Protein AF-M1BWP8-F1 (afdb_monomer_lite)

Sequence (85 aa):
MEDRFPELGLVKEDCIEMSWIESILFFAGFPRGTSLGVLLNWNTTTNQRGYFKGKSDYVQQPISINGLEGMWKTTQPISSRKLGG

InterPro domains:
  IPR016169 FAD-binding, type PCMH, subdomain 2 [G3DSA:3.30.465.10] (19-48)

Foldseek 3Di:
DCVPCVVVVDDPVVDDDDDPLQVVCVVLPHDRPPDSCVVVDPCPRPPPVDDDDDDDDDDPDDDDPVRVVVVVVVPDDPVVPPPDD

Structure (mmCIF, N/CA/C/O backbone):
data_AF-M1BWP8-F1
#
_entry.id   AF-M1BWP8-F1
#
loop_
_atom_site.group_PDB
_atom_site.id
_atom_site.type_symbol
_atom_site.label_atom_id
_atom_site.label_alt_id
_atom_site.label_comp_id
_atom_site.label_asym_id
_atom_site.label_entity_id
_atom_site.label_seq_id
_atom_site.pdbx_PDB_ins_code
_atom_site.Cartn_x
_atom_site.Cartn_y
_atom_site.Cartn_z
_atom_site.occupancy
_atom_site.B_iso_or_equiv
_atom_site.auth_seq_id
_atom_site.auth_comp_id
_atom_site.auth_asym_id
_atom_site.auth_atom_id
_atom_site.pdbx_PDB_model_num
ATOM 1 N N . MET A 1 1 ? -14.164 -9.368 -0.666 1.00 79.81 1 MET A N 1
ATOM 2 C CA . MET A 1 1 ? -14.064 -8.054 0.009 1.00 79.81 1 MET A CA 1
ATOM 3 C C . MET A 1 1 ? -15.433 -7.607 0.464 1.00 79.81 1 MET A C 1
ATOM 5 O O . MET A 1 1 ? -15.546 -7.221 1.615 1.00 79.81 1 MET A O 1
ATOM 9 N N . GLU A 1 2 ? -16.446 -7.785 -0.381 1.00 79.19 2 GLU A N 1
ATOM 10 C CA . GLU A 1 2 ? -17.860 -7.496 -0.110 1.00 79.19 2 GLU A CA 1
ATOM 11 C C . GLU A 1 2 ? -18.334 -7.875 1.306 1.00 79.19 2 GLU A C 1
ATOM 13 O O . GLU A 1 2 ? -18.841 -7.009 2.002 1.00 79.19 2 GLU A O 1
ATOM 18 N N . ASP A 1 3 ? -18.063 -9.085 1.807 1.00 91.38 3 ASP A N 1
ATOM 19 C CA . ASP A 1 3 ? -18.561 -9.473 3.145 1.00 91.38 3 ASP A CA 1
ATOM 20 C C . ASP A 1 3 ? -17.715 -8.986 4.336 1.00 91.38 3 ASP A C 1
ATOM 22 O O . ASP A 1 3 ? -18.168 -9.019 5.477 1.00 91.38 3 ASP A O 1
ATOM 26 N N . ARG A 1 4 ? -16.451 -8.602 4.110 1.00 95.88 4 ARG A N 1
ATOM 27 C CA . ARG A 1 4 ? -15.492 -8.296 5.197 1.00 95.88 4 ARG A CA 1
ATOM 28 C C . ARG A 1 4 ? -15.104 -6.828 5.289 1.00 95.88 4 ARG A C 1
ATOM 30 O O . ARG A 1 4 ? -14.645 -6.402 6.342 1.00 95.88 4 ARG A O 1
ATOM 37 N N . PHE A 1 5 ? -15.216 -6.097 4.187 1.00 95.88 5 PHE A N 1
ATOM 38 C CA . PHE A 1 5 ? -14.934 -4.670 4.114 1.00 95.88 5 PHE A CA 1
ATOM 39 C C . PHE A 1 5 ? -15.788 -4.022 3.003 1.00 95.88 5 PHE A C 1
ATOM 41 O O . PHE A 1 5 ? -15.245 -3.561 1.991 1.00 95.88 5 PHE A O 1
ATOM 48 N N . PRO A 1 6 ? -17.130 -4.062 3.142 1.00 95.62 6 PRO A N 1
ATOM 49 C CA . PRO A 1 6 ? -18.066 -3.509 2.161 1.00 95.62 6 PRO A CA 1
ATOM 50 C C . PRO A 1 6 ? -17.927 -1.995 1.975 1.00 95.62 6 PRO A C 1
ATOM 52 O O . PRO A 1 6 ? -18.212 -1.487 0.895 1.00 95.62 6 PRO A O 1
ATOM 55 N N . GLU A 1 7 ? -17.461 -1.268 2.992 1.00 96.88 7 GLU A N 1
ATOM 56 C CA . GLU A 1 7 ? -17.315 0.191 2.976 1.00 96.88 7 GLU A CA 1
ATOM 57 C C . GLU A 1 7 ? -16.320 0.677 1.916 1.00 96.88 7 GLU A C 1
ATOM 59 O O . GLU A 1 7 ? -16.401 1.826 1.488 1.00 96.88 7 GLU A O 1
ATOM 64 N N . LEU A 1 8 ? -15.399 -0.188 1.468 1.00 96.19 8 LEU A N 1
ATOM 65 C CA . LEU A 1 8 ? -14.488 0.133 0.370 1.00 96.19 8 LEU A CA 1
ATOM 66 C C . LEU A 1 8 ? -15.208 0.202 -0.988 1.00 96.19 8 LEU A C 1
ATOM 68 O O . LEU A 1 8 ? -14.717 0.875 -1.888 1.00 96.19 8 LEU A O 1
ATOM 72 N N . GLY A 1 9 ? -16.339 -0.496 -1.152 1.00 95.62 9 GLY A N 1
ATOM 73 C CA . GLY A 1 9 ? -17.101 -0.515 -2.405 1.00 95.62 9 GLY A CA 1
ATOM 74 C C . GLY A 1 9 ? -16.357 -1.126 -3.601 1.00 95.62 9 GLY A C 1
ATOM 75 O O . GLY A 1 9 ? -16.653 -0.770 -4.735 1.00 95.62 9 GLY A O 1
ATOM 76 N N . LEU A 1 10 ? -15.380 -2.007 -3.354 1.00 95.88 10 LEU A N 1
ATOM 77 C CA . LEU A 1 10 ? -14.533 -2.609 -4.391 1.00 95.88 10 LEU A CA 1
ATOM 78 C C . LEU A 1 10 ? -15.352 -3.465 -5.368 1.00 95.88 10 LEU A C 1
ATOM 80 O O . LEU A 1 10 ? -16.001 -4.417 -4.930 1.00 95.88 10 LEU A O 1
ATOM 84 N N . VAL A 1 11 ? -15.227 -3.202 -6.672 1.00 95.19 11 VAL A N 1
ATOM 85 C CA . VAL A 1 11 ? -15.823 -4.0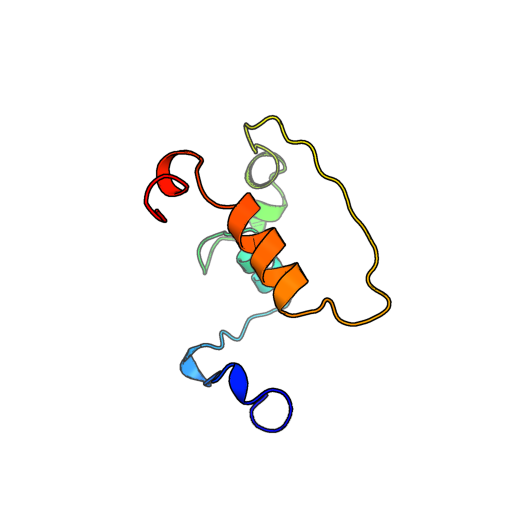29 -7.735 1.00 95.19 11 VAL A CA 1
ATOM 86 C C . VAL A 1 11 ? -14.760 -4.775 -8.550 1.00 95.19 11 VAL A C 1
ATOM 88 O O . VAL A 1 11 ? -13.555 -4.537 -8.426 1.00 95.19 11 VAL A O 1
ATOM 91 N N . LYS A 1 12 ? -15.187 -5.727 -9.388 1.00 95.06 12 LYS A N 1
ATOM 92 C CA . LYS A 1 12 ? -14.269 -6.554 -10.189 1.00 95.06 12 LYS A CA 1
ATOM 93 C C . LYS A 1 12 ? -13.462 -5.711 -11.178 1.00 95.06 12 LYS A C 1
ATOM 95 O O . LYS A 1 12 ? -12.306 -6.019 -11.441 1.00 95.06 12 LYS A O 1
ATOM 100 N N . GLU A 1 13 ? -14.063 -4.652 -11.701 1.00 96.56 13 GLU A N 1
ATOM 101 C CA . GLU A 1 13 ? -13.486 -3.754 -12.700 1.00 96.56 13 GLU A CA 1
ATOM 102 C C . GLU A 1 13 ? -12.311 -2.932 -12.146 1.00 96.56 13 GLU A C 1
ATOM 104 O O . GLU A 1 13 ? -11.434 -2.530 -12.911 1.00 96.56 13 GLU A O 1
ATOM 109 N N . ASP A 1 14 ? -12.247 -2.745 -10.824 1.00 94.81 14 ASP A N 1
ATOM 110 C CA . ASP A 1 14 ? -11.119 -2.099 -10.141 1.00 94.81 14 ASP A CA 1
ATOM 111 C C . ASP A 1 14 ? -9.910 -3.040 -9.996 1.00 94.81 14 ASP A C 1
ATOM 113 O O . ASP A 1 14 ? -8.784 -2.600 -9.747 1.00 94.81 14 ASP A O 1
ATOM 117 N N . CYS A 1 15 ? -10.132 -4.352 -10.120 1.00 95.06 15 CYS A N 1
ATOM 118 C CA . CYS A 1 15 ? -9.114 -5.369 -9.905 1.00 95.06 15 CYS A CA 1
ATOM 119 C C . CYS A 1 15 ? -8.335 -5.654 -11.193 1.00 95.06 15 CYS A C 1
ATOM 121 O O . CYS A 1 15 ? -8.900 -5.872 -12.264 1.00 95.06 15 CYS A O 1
ATOM 123 N N . ILE A 1 16 ? -7.010 -5.725 -11.076 1.00 94.94 16 ILE A N 1
ATOM 124 C CA . ILE A 1 16 ? -6.123 -6.095 -12.179 1.00 94.94 16 ILE A CA 1
ATOM 125 C C . ILE A 1 16 ? -5.382 -7.369 -11.780 1.00 94.94 16 ILE A C 1
ATOM 127 O O . ILE A 1 16 ? -4.525 -7.342 -10.897 1.00 94.94 16 ILE A O 1
ATOM 131 N N . GLU A 1 17 ? -5.698 -8.481 -12.439 1.00 95.94 17 GLU A N 1
ATOM 132 C CA . GLU A 1 17 ? -4.958 -9.732 -12.272 1.00 95.94 17 GLU A CA 1
ATOM 133 C C . GLU A 1 17 ? -3.625 -9.674 -13.029 1.00 95.94 17 GLU A C 1
ATOM 135 O O . GLU A 1 17 ? -3.557 -9.221 -14.172 1.00 95.94 17 GLU A O 1
ATOM 140 N N . MET A 1 18 ? -2.555 -10.121 -12.374 1.00 95.44 18 MET A N 1
ATOM 141 C CA . MET A 1 18 ? -1.201 -10.167 -12.925 1.00 95.44 18 MET A CA 1
ATOM 142 C C . MET A 1 18 ? -0.351 -11.183 -12.155 1.00 95.44 18 MET A C 1
ATOM 144 O O . MET A 1 18 ? -0.708 -11.596 -11.048 1.00 95.44 18 MET A O 1
ATOM 148 N N . SER A 1 19 ? 0.786 -11.589 -12.717 1.00 96.44 19 SER A N 1
ATOM 149 C CA . SER A 1 19 ? 1.761 -12.406 -11.994 1.00 96.44 19 SER A CA 1
ATOM 150 C C . SER A 1 19 ? 2.409 -11.618 -10.847 1.00 96.44 19 SER A C 1
ATOM 152 O O . SER A 1 19 ? 2.444 -10.385 -10.842 1.00 96.44 19 SER A O 1
ATOM 154 N N . TRP A 1 20 ? 2.989 -12.325 -9.872 1.00 96.81 20 TRP A N 1
ATOM 155 C CA . TRP A 1 20 ? 3.673 -11.686 -8.742 1.00 96.81 20 TRP A CA 1
ATOM 156 C C . TRP A 1 20 ? 4.757 -10.695 -9.193 1.00 96.81 20 TRP A C 1
ATOM 158 O O . TRP A 1 20 ? 4.841 -9.594 -8.653 1.00 96.81 20 TRP A O 1
ATOM 168 N N . ILE A 1 21 ? 5.547 -11.031 -10.215 1.00 95.25 21 ILE A N 1
ATOM 169 C CA . ILE A 1 21 ? 6.629 -10.153 -10.672 1.00 95.25 21 ILE A CA 1
ATOM 170 C C . ILE A 1 21 ? 6.113 -8.899 -11.396 1.00 95.25 21 ILE A C 1
ATOM 172 O O . ILE A 1 21 ? 6.701 -7.828 -11.270 1.00 95.25 21 ILE A O 1
ATOM 176 N N . GLU A 1 22 ? 4.979 -8.988 -12.090 1.00 95.62 22 GLU A N 1
ATOM 177 C CA . GLU A 1 22 ? 4.317 -7.818 -12.678 1.00 95.62 22 GLU A CA 1
ATOM 178 C C . GLU A 1 22 ? 3.743 -6.898 -11.592 1.00 95.62 22 GLU A C 1
ATOM 180 O O . GLU A 1 22 ? 3.800 -5.676 -11.735 1.00 95.62 22 GLU A O 1
ATOM 185 N N . SER A 1 23 ? 3.288 -7.459 -10.464 1.00 95.38 23 SER A N 1
ATOM 186 C CA . SER A 1 23 ? 2.832 -6.662 -9.316 1.00 95.38 23 SER A CA 1
ATOM 187 C C . SER A 1 23 ? 3.946 -5.803 -8.713 1.00 95.38 23 SER A C 1
ATOM 189 O O . SER A 1 23 ? 3.689 -4.677 -8.294 1.00 95.38 23 SER A O 1
ATOM 191 N N . ILE A 1 24 ? 5.201 -6.270 -8.748 1.00 93.88 24 ILE A N 1
ATOM 192 C CA . ILE A 1 24 ? 6.359 -5.468 -8.324 1.00 93.88 24 ILE A CA 1
ATOM 193 C C . ILE A 1 24 ? 6.483 -4.210 -9.187 1.00 93.88 24 ILE A C 1
ATOM 195 O O . ILE A 1 24 ? 6.694 -3.119 -8.658 1.00 93.88 24 ILE A O 1
ATOM 199 N N . LEU A 1 25 ? 6.308 -4.340 -10.506 1.00 92.88 25 LEU A N 1
ATOM 200 C CA . LEU A 1 25 ? 6.328 -3.194 -11.417 1.00 92.88 25 LEU A CA 1
ATOM 201 C C . LEU A 1 25 ? 5.152 -2.248 -11.177 1.00 92.88 25 LEU A C 1
ATOM 203 O O . LEU A 1 25 ? 5.345 -1.033 -11.176 1.00 92.88 25 LEU A O 1
ATOM 207 N N . PHE A 1 26 ? 3.964 -2.799 -10.924 1.00 94.06 26 PHE A N 1
ATOM 208 C CA . PHE A 1 26 ? 2.776 -2.021 -10.586 1.00 94.06 26 PHE A CA 1
ATOM 209 C C . PHE A 1 26 ? 2.988 -1.172 -9.321 1.00 94.06 26 PHE A C 1
ATOM 211 O O . PHE A 1 26 ? 2.792 0.041 -9.363 1.00 94.06 26 PHE A O 1
ATOM 218 N N . PHE A 1 27 ? 3.469 -1.768 -8.223 1.00 91.62 27 PHE A N 1
ATOM 219 C CA . PHE A 1 27 ? 3.738 -1.042 -6.972 1.00 91.62 27 PHE A CA 1
ATOM 220 C C . PHE A 1 27 ? 4.904 -0.053 -7.077 1.00 91.62 27 PHE A C 1
ATOM 222 O O . PHE A 1 27 ? 4.914 0.956 -6.374 1.00 91.62 27 PHE A O 1
ATOM 229 N N . ALA A 1 28 ? 5.867 -0.305 -7.965 1.00 90.00 28 ALA A N 1
ATOM 230 C CA . ALA A 1 28 ? 6.942 0.637 -8.270 1.00 90.00 28 ALA A CA 1
ATOM 231 C C . ALA A 1 28 ? 6.499 1.800 -9.185 1.00 90.00 28 ALA A C 1
ATOM 233 O O . ALA A 1 28 ? 7.295 2.699 -9.451 1.00 90.00 28 ALA A O 1
ATOM 234 N N . GLY A 1 29 ? 5.244 1.808 -9.654 1.00 89.69 29 GLY A N 1
ATOM 235 C CA . GLY A 1 29 ? 4.674 2.883 -10.470 1.00 89.69 29 GLY A CA 1
ATOM 236 C C . GLY A 1 29 ? 5.039 2.821 -11.955 1.00 89.69 29 GLY A C 1
ATOM 237 O O . GLY A 1 29 ? 4.879 3.817 -12.662 1.00 89.69 29 GLY A O 1
ATOM 238 N N . PHE A 1 30 ? 5.530 1.682 -12.453 1.00 90.62 30 PHE A N 1
ATOM 239 C CA . PHE A 1 30 ? 5.797 1.518 -13.882 1.00 90.62 30 PHE A CA 1
ATOM 240 C C . PHE A 1 30 ? 4.496 1.327 -14.678 1.00 90.62 30 PHE A C 1
ATOM 242 O O . PHE A 1 30 ? 3.554 0.694 -14.190 1.00 90.62 30 PHE A O 1
ATOM 249 N N . PRO A 1 31 ? 4.434 1.803 -15.937 1.00 91.12 31 PRO A N 1
ATOM 250 C CA . PRO A 1 31 ? 3.316 1.507 -16.824 1.00 91.12 31 PRO A CA 1
ATOM 251 C C . PRO A 1 31 ? 3.120 -0.000 -17.026 1.00 91.12 31 PRO A C 1
ATOM 253 O O . PRO A 1 31 ? 4.081 -0.776 -17.068 1.00 91.12 31 PRO A O 1
ATOM 256 N N . ARG A 1 32 ? 1.871 -0.427 -17.221 1.00 89.69 32 ARG A N 1
ATOM 257 C CA . ARG A 1 32 ? 1.553 -1.831 -17.519 1.00 89.69 32 ARG A CA 1
ATOM 258 C C . ARG A 1 32 ? 2.222 -2.272 -18.825 1.00 89.69 32 ARG A C 1
ATOM 260 O O . ARG A 1 32 ? 2.241 -1.520 -19.795 1.00 89.69 32 ARG A O 1
ATOM 267 N N . GLY A 1 33 ? 2.753 -3.494 -18.848 1.00 89.94 33 GLY A N 1
ATOM 268 C CA . GLY A 1 33 ? 3.488 -4.026 -20.000 1.00 89.94 33 GLY A CA 1
ATOM 269 C C . GLY A 1 33 ? 4.946 -3.564 -20.081 1.00 89.94 33 GLY A C 1
ATOM 270 O O . GLY A 1 33 ? 5.638 -3.904 -21.038 1.00 89.94 33 GLY A O 1
ATOM 271 N N . THR A 1 34 ? 5.438 -2.819 -19.084 1.00 93.12 34 THR A N 1
ATOM 272 C CA . THR A 1 34 ? 6.874 -2.542 -18.954 1.00 93.12 34 THR A CA 1
ATOM 273 C C . THR A 1 34 ? 7.649 -3.856 -18.881 1.00 93.12 34 THR A C 1
ATOM 275 O O . THR A 1 34 ? 7.287 -4.766 -18.137 1.00 93.12 34 THR A O 1
ATOM 278 N N . SER A 1 35 ? 8.732 -3.954 -19.653 1.00 93.81 35 SER A N 1
ATOM 279 C CA . SER A 1 35 ? 9.600 -5.132 -19.639 1.00 93.81 35 SER A CA 1
ATOM 280 C C . SER A 1 35 ? 10.184 -5.376 -18.247 1.00 93.81 35 SER A C 1
ATOM 282 O O . SER A 1 35 ? 10.727 -4.458 -17.629 1.00 93.81 35 SER A O 1
ATOM 284 N N . LEU A 1 36 ? 10.174 -6.637 -17.798 1.00 93.25 36 LEU A N 1
ATOM 285 C CA . LEU A 1 36 ? 10.801 -7.061 -16.539 1.00 93.25 36 LEU A CA 1
ATOM 286 C C . LEU A 1 36 ? 12.295 -6.714 -16.470 1.00 93.25 36 LEU A C 1
ATOM 288 O O . LEU A 1 36 ? 12.841 -6.573 -15.379 1.00 93.25 36 LEU A O 1
ATOM 292 N N . GLY A 1 37 ? 12.950 -6.518 -17.621 1.00 92.88 37 GLY A N 1
ATOM 293 C CA . GLY A 1 37 ? 14.345 -6.084 -17.690 1.00 92.88 37 GLY A CA 1
ATOM 294 C C . GLY A 1 37 ? 14.619 -4.762 -16.965 1.00 92.88 37 GLY A C 1
ATOM 295 O O . GLY A 1 37 ? 15.751 -4.531 -16.551 1.00 92.88 37 GLY A O 1
ATOM 296 N N . VAL A 1 38 ? 13.601 -3.923 -16.731 1.00 91.31 38 VAL A N 1
ATOM 297 C CA . VAL A 1 38 ? 13.751 -2.692 -15.936 1.00 91.31 38 VAL A CA 1
ATOM 298 C C . VAL A 1 38 ? 14.179 -2.974 -14.493 1.00 91.31 38 VAL A C 1
ATOM 300 O O . VAL A 1 38 ? 14.893 -2.170 -13.904 1.00 91.31 38 VAL A O 1
ATOM 303 N N . LEU A 1 39 ? 13.827 -4.142 -13.941 1.00 89.69 39 LEU A N 1
ATOM 304 C CA . LEU A 1 39 ? 14.231 -4.552 -12.592 1.00 89.69 39 LEU A CA 1
ATOM 305 C C . LEU A 1 39 ? 15.740 -4.804 -12.478 1.00 89.69 39 LEU A C 1
ATOM 307 O O . LEU A 1 39 ? 16.281 -4.787 -1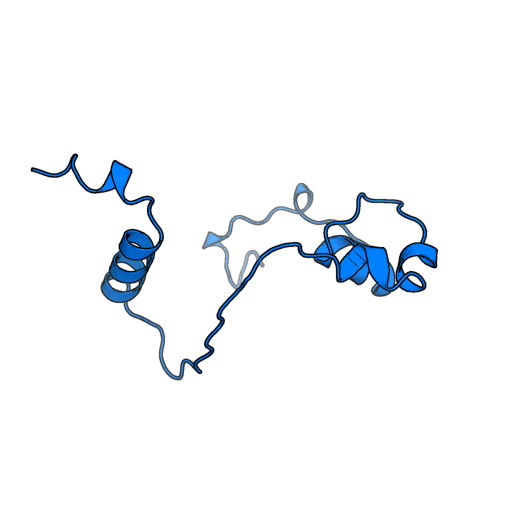1.376 1.00 89.69 39 LEU A O 1
ATOM 311 N N . LEU A 1 40 ? 16.428 -5.009 -13.606 1.00 90.94 40 LEU A N 1
ATOM 312 C CA . LEU A 1 40 ? 17.885 -5.138 -13.651 1.00 90.94 40 LEU A CA 1
ATOM 313 C C . LEU A 1 40 ? 18.590 -3.771 -13.631 1.00 90.94 40 LEU A C 1
ATOM 315 O O . LEU A 1 40 ? 19.802 -3.710 -13.428 1.00 90.94 40 LEU A O 1
ATOM 319 N N . ASN A 1 41 ? 17.860 -2.670 -13.836 1.00 86.50 41 ASN A N 1
ATOM 320 C CA . ASN A 1 41 ? 18.413 -1.322 -13.825 1.00 86.50 41 ASN A CA 1
ATOM 321 C C . ASN A 1 4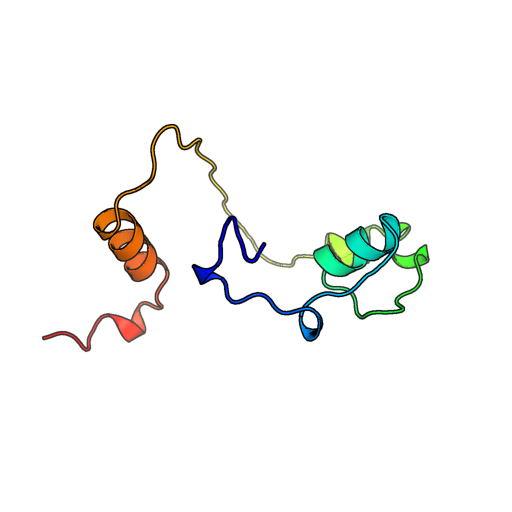1 ? 18.225 -0.662 -12.450 1.00 86.50 41 ASN A C 1
ATOM 323 O O . ASN A 1 41 ? 17.144 -0.206 -12.091 1.00 86.50 41 ASN A O 1
ATOM 327 N N . TRP A 1 42 ? 19.312 -0.529 -11.692 1.00 72.56 42 TRP A N 1
ATOM 328 C CA . TRP A 1 42 ? 19.299 0.130 -10.380 1.00 72.56 42 TRP A CA 1
ATOM 329 C C . TRP A 1 42 ? 18.797 1.587 -10.424 1.00 72.56 42 TRP A C 1
ATOM 331 O O . TRP A 1 42 ? 18.174 2.072 -9.476 1.00 72.56 42 TRP A O 1
ATOM 341 N N . ASN A 1 43 ? 19.055 2.305 -11.520 1.00 74.38 43 ASN A N 1
ATOM 342 C CA . ASN A 1 43 ? 18.833 3.749 -11.614 1.00 74.38 43 ASN A CA 1
ATOM 343 C C . ASN A 1 43 ? 17.351 4.123 -11.819 1.00 74.38 43 ASN A C 1
ATOM 345 O O . ASN A 1 43 ? 16.945 5.238 -11.509 1.00 74.38 43 ASN A O 1
ATOM 349 N N . THR A 1 44 ? 16.515 3.209 -12.318 1.00 67.38 44 THR A N 1
ATOM 350 C CA . THR A 1 44 ? 15.108 3.509 -12.639 1.00 67.38 44 THR A CA 1
ATOM 351 C C . THR A 1 44 ? 14.205 3.620 -11.413 1.00 67.38 44 THR A C 1
ATOM 353 O O . THR A 1 44 ? 13.209 4.331 -11.474 1.00 67.38 44 THR A O 1
ATOM 356 N N . THR A 1 45 ? 14.562 2.981 -10.295 1.00 61.72 45 THR A N 1
ATOM 357 C CA . THR A 1 45 ? 13.722 2.945 -9.078 1.00 61.72 45 THR A CA 1
ATOM 358 C C . THR A 1 45 ? 14.290 3.801 -7.938 1.00 61.72 45 THR A C 1
ATOM 360 O O . THR A 1 45 ? 13.552 4.237 -7.059 1.00 61.72 45 THR A O 1
ATOM 363 N N . THR A 1 46 ? 15.600 4.078 -7.943 1.00 59.31 46 THR A N 1
ATOM 364 C CA . THR A 1 46 ? 16.310 4.704 -6.808 1.00 59.31 46 THR A CA 1
ATOM 365 C C . THR A 1 46 ? 16.629 6.186 -6.995 1.00 59.31 46 THR A C 1
ATOM 367 O O . THR A 1 46 ? 17.027 6.849 -6.040 1.00 59.31 46 THR A O 1
ATOM 370 N N . ASN A 1 47 ? 16.417 6.751 -8.188 1.00 59.28 47 ASN A N 1
ATOM 371 C CA . ASN A 1 47 ? 16.768 8.143 -8.487 1.00 59.28 47 ASN A CA 1
ATOM 372 C C . ASN A 1 47 ? 15.692 9.147 -8.020 1.00 59.28 47 ASN A C 1
ATOM 374 O O . ASN A 1 47 ? 15.329 10.087 -8.729 1.00 59.28 47 ASN A O 1
ATOM 378 N N . GLN A 1 48 ? 15.164 8.930 -6.812 1.00 62.22 48 GLN A N 1
ATOM 379 C CA . GLN A 1 48 ? 14.280 9.852 -6.104 1.00 62.22 48 GLN A CA 1
ATOM 380 C C . GLN A 1 48 ? 15.107 11.086 -5.713 1.00 62.22 48 GLN A C 1
ATOM 382 O O . GLN A 1 48 ? 15.811 11.095 -4.706 1.00 62.22 48 GLN A O 1
ATOM 387 N N . ARG A 1 49 ? 15.073 12.128 -6.550 1.00 63.66 49 ARG A N 1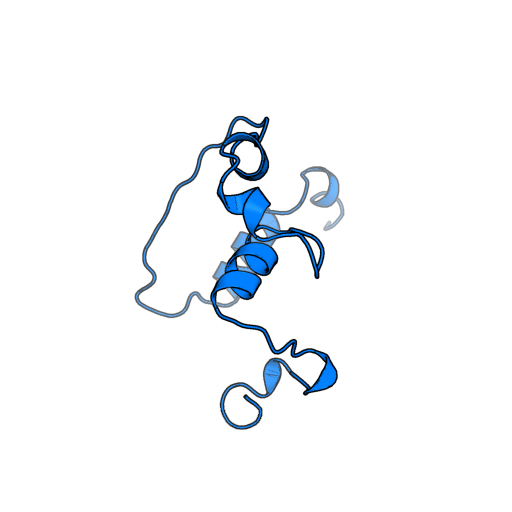
ATOM 388 C CA . ARG A 1 49 ? 15.872 13.361 -6.407 1.00 63.66 49 ARG A CA 1
ATOM 389 C C . ARG A 1 49 ? 15.350 14.305 -5.312 1.00 63.66 49 ARG A C 1
ATOM 391 O O . ARG A 1 49 ? 15.217 15.504 -5.542 1.00 63.66 49 ARG A O 1
ATOM 398 N N . GLY A 1 50 ? 15.038 13.784 -4.128 1.00 74.75 50 GLY A N 1
ATOM 399 C CA . GLY A 1 50 ? 14.525 14.569 -3.007 1.00 74.75 50 GLY A CA 1
ATOM 400 C C . GLY A 1 50 ? 15.169 14.177 -1.684 1.00 74.75 50 GLY A C 1
ATOM 401 O O . GLY A 1 50 ? 15.300 12.995 -1.374 1.00 74.75 50 GLY A O 1
ATOM 402 N N . TYR A 1 51 ? 15.544 15.170 -0.875 1.00 85.81 51 TYR A N 1
ATOM 403 C CA . TYR A 1 51 ? 15.875 14.930 0.527 1.00 85.81 51 TYR A CA 1
ATOM 404 C C . TYR A 1 51 ? 14.595 14.571 1.282 1.00 85.81 51 TYR A C 1
ATOM 406 O O . TYR A 1 51 ? 13.610 15.307 1.232 1.00 85.81 51 TYR A O 1
ATOM 414 N N . PHE A 1 52 ? 14.615 13.455 2.003 1.00 86.62 52 PHE A N 1
ATOM 415 C CA . PHE A 1 52 ? 13.473 12.973 2.771 1.00 86.62 52 PHE A CA 1
ATOM 416 C C . PHE A 1 52 ? 13.898 12.601 4.192 1.00 86.62 52 PHE A C 1
ATOM 418 O O . PHE A 1 52 ? 14.993 12.083 4.418 1.00 86.62 52 PHE A O 1
ATOM 425 N N . LYS A 1 53 ? 13.009 12.839 5.161 1.00 91.69 53 LYS A N 1
ATOM 426 C CA . LYS A 1 53 ? 13.147 12.357 6.537 1.00 91.69 53 LYS A CA 1
ATOM 427 C C . LYS A 1 53 ? 11.899 11.571 6.921 1.00 91.69 53 LYS A C 1
ATOM 429 O O . LYS A 1 53 ? 10.844 12.156 7.139 1.00 91.69 53 LYS A O 1
ATOM 434 N N . GLY A 1 54 ? 12.052 10.256 7.049 1.00 92.56 54 GLY A N 1
ATOM 435 C CA . GLY A 1 54 ? 10.999 9.351 7.508 1.00 92.56 54 GLY A CA 1
ATOM 436 C C . GLY A 1 54 ? 11.109 9.015 8.993 1.00 92.56 54 GLY A C 1
ATOM 437 O O . GLY A 1 54 ? 12.202 9.025 9.567 1.00 92.56 54 GLY A O 1
ATOM 438 N N . LYS A 1 55 ? 9.965 8.700 9.601 1.00 95.50 55 LYS A N 1
ATOM 439 C CA . LYS A 1 55 ? 9.828 8.046 10.910 1.00 95.50 55 LYS A CA 1
ATOM 440 C C . LYS A 1 55 ? 8.768 6.945 10.789 1.00 95.50 55 LYS A C 1
ATOM 442 O O . LYS A 1 55 ? 7.937 7.012 9.886 1.00 95.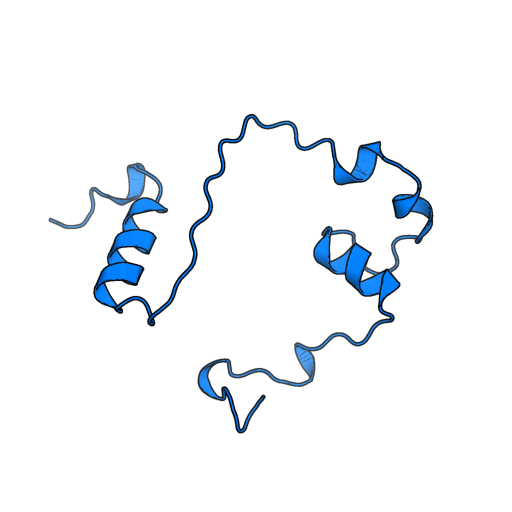50 55 LYS A O 1
ATOM 447 N N . SER A 1 56 ? 8.802 5.960 11.679 1.00 96.88 56 SER A N 1
ATOM 448 C CA . SER A 1 56 ? 7.858 4.837 11.707 1.00 96.88 56 SER A CA 1
ATOM 449 C C . SER A 1 56 ? 7.456 4.523 13.145 1.00 96.88 56 SER A C 1
ATOM 451 O O . SER A 1 56 ? 8.312 4.598 14.025 1.00 96.88 56 SER A O 1
ATOM 453 N N . ASP A 1 57 ? 6.208 4.105 13.344 1.00 96.94 57 ASP A N 1
ATOM 454 C CA . ASP A 1 57 ? 5.642 3.679 14.629 1.00 96.94 57 ASP A CA 1
ATOM 455 C C . ASP A 1 57 ? 4.750 2.438 14.438 1.00 96.94 57 ASP A C 1
ATOM 457 O O . ASP A 1 57 ? 4.301 2.153 13.326 1.00 96.94 57 ASP A O 1
ATOM 461 N N . TYR A 1 58 ? 4.479 1.709 15.525 1.00 97.88 58 TYR A N 1
ATOM 462 C CA . TYR A 1 58 ? 3.577 0.550 15.549 1.00 97.88 58 TYR A CA 1
ATOM 463 C C . TYR A 1 58 ? 2.268 0.895 16.264 1.00 97.88 58 TYR A C 1
ATOM 465 O O . TYR A 1 58 ? 2.277 1.462 17.356 1.00 97.88 58 TYR A O 1
ATOM 473 N N . VAL A 1 59 ? 1.137 0.502 15.676 1.00 97.56 59 VAL A N 1
ATOM 474 C CA . VAL A 1 59 ? -0.205 0.760 16.218 1.00 97.56 59 VAL A CA 1
ATOM 475 C C . VAL A 1 59 ? -0.737 -0.506 16.892 1.00 97.56 59 VAL A C 1
ATOM 477 O O . VAL A 1 59 ? -0.880 -1.535 16.241 1.00 97.56 59 VAL A O 1
ATOM 480 N N . GLN A 1 60 ? -1.027 -0.435 18.196 1.00 98.38 60 GLN A N 1
ATOM 481 C CA . GLN A 1 60 ? -1.557 -1.571 18.976 1.00 98.38 60 GLN A CA 1
ATOM 482 C C . GLN A 1 60 ? -3.082 -1.538 19.147 1.00 98.38 60 GLN A C 1
ATOM 484 O O . GLN A 1 60 ? -3.692 -2.567 19.414 1.00 98.38 60 GLN A O 1
ATOM 489 N N . GLN A 1 61 ? -3.694 -0.360 19.019 1.00 98.06 61 GLN A N 1
ATOM 490 C CA . GLN A 1 61 ? -5.139 -0.140 19.100 1.00 98.06 61 GLN A CA 1
ATOM 491 C C . GLN A 1 61 ? -5.553 0.832 17.990 1.00 98.06 61 GLN A C 1
ATOM 493 O O . GLN A 1 61 ? -4.750 1.712 17.664 1.00 98.06 61 GLN A O 1
ATOM 498 N N . PRO A 1 62 ? -6.763 0.717 17.412 1.00 98.06 62 PRO A N 1
ATOM 499 C CA . PRO A 1 62 ? -7.214 1.628 16.364 1.00 98.06 62 PRO A CA 1
ATOM 500 C C . PRO A 1 62 ? -7.101 3.098 16.787 1.00 98.06 62 PRO A C 1
ATOM 502 O O . PRO A 1 62 ? -7.508 3.478 17.886 1.00 98.06 62 PRO A O 1
ATOM 505 N N . ILE A 1 63 ? -6.552 3.933 15.904 1.00 97.75 63 ILE A N 1
ATOM 506 C CA . ILE A 1 63 ? -6.473 5.381 16.122 1.00 97.75 63 ILE A CA 1
ATOM 507 C C . ILE A 1 63 ? -7.898 5.947 16.081 1.00 97.75 63 ILE A C 1
ATOM 509 O O . ILE A 1 63 ? -8.689 5.583 15.211 1.00 97.75 63 ILE A O 1
ATOM 513 N N . SER A 1 64 ? -8.238 6.839 17.014 1.00 98.19 64 SER A N 1
ATOM 514 C CA . SER A 1 64 ? -9.560 7.472 17.040 1.00 98.19 64 SER A CA 1
ATOM 515 C C . SER A 1 64 ? -9.796 8.352 15.808 1.00 98.19 64 SER A C 1
ATOM 517 O O . SER A 1 64 ? -8.854 8.906 15.237 1.00 98.19 64 SER A O 1
ATOM 519 N N . ILE A 1 65 ? -11.066 8.553 15.440 1.00 97.75 65 ILE A N 1
ATOM 520 C CA . ILE A 1 65 ? -11.454 9.423 14.315 1.00 97.75 65 ILE A CA 1
ATOM 521 C C . ILE A 1 65 ? -10.874 10.833 14.494 1.00 97.75 65 ILE A C 1
ATOM 523 O O . ILE A 1 65 ? -10.200 11.330 13.599 1.00 97.75 65 ILE A O 1
ATOM 527 N N . ASN A 1 66 ? -11.010 11.428 15.684 1.00 97.62 66 ASN A N 1
ATOM 528 C CA . ASN A 1 66 ? -10.434 12.745 15.989 1.00 97.62 66 ASN A CA 1
ATOM 529 C C . ASN A 1 66 ? -8.903 12.773 15.818 1.00 97.62 66 ASN A C 1
ATOM 531 O O . ASN A 1 66 ? -8.340 13.786 15.401 1.00 97.62 66 ASN A O 1
ATOM 535 N N . GLY A 1 67 ? -8.218 11.667 16.135 1.00 96.12 67 GLY A N 1
ATOM 536 C CA . GLY A 1 67 ? -6.781 11.517 15.903 1.00 96.12 67 GLY A CA 1
ATOM 537 C C . GLY A 1 67 ? -6.437 11.528 14.412 1.00 96.12 67 GLY A C 1
ATOM 538 O O . GLY A 1 67 ? -5.552 12.275 13.993 1.00 96.12 67 GLY A O 1
ATOM 539 N N . LEU A 1 68 ? -7.182 10.767 13.603 1.00 96.00 68 LEU A N 1
ATOM 540 C CA . LEU A 1 68 ? -7.030 10.734 12.144 1.00 96.00 68 LEU A CA 1
ATOM 541 C C . LEU A 1 68 ? -7.350 12.092 11.497 1.00 96.00 68 LEU A C 1
ATOM 543 O O . LEU A 1 68 ? -6.596 12.555 10.644 1.00 96.00 68 LEU A O 1
ATOM 547 N N . GLU A 1 69 ? -8.404 12.781 11.937 1.00 96.00 69 GLU A N 1
ATOM 548 C CA . GLU A 1 69 ? -8.738 14.138 11.484 1.00 96.00 69 GLU A CA 1
ATOM 549 C C . GLU A 1 69 ? -7.631 15.147 11.819 1.00 96.00 69 GLU A C 1
ATOM 551 O O . GLU A 1 69 ? -7.292 16.012 11.005 1.00 96.00 69 GLU A O 1
ATOM 556 N N . GLY A 1 70 ? -7.039 15.031 13.012 1.00 95.00 70 GLY A N 1
ATOM 557 C CA . GLY A 1 70 ? -5.880 15.820 13.417 1.00 95.00 70 GLY A CA 1
ATOM 558 C C . GLY A 1 70 ? -4.682 15.593 12.493 1.00 95.00 70 GLY A C 1
ATOM 559 O O . GLY A 1 70 ? -4.068 16.559 12.038 1.00 95.00 70 GLY A O 1
ATOM 560 N N . MET A 1 71 ? -4.386 14.333 12.156 1.00 93.62 71 MET A N 1
ATOM 561 C CA . MET A 1 71 ? -3.338 13.980 11.191 1.00 93.62 71 MET A CA 1
ATOM 562 C C . MET A 1 71 ? -3.639 14.531 9.794 1.00 93.62 71 MET A C 1
ATOM 564 O O . MET A 1 71 ? -2.763 15.119 9.166 1.00 93.62 71 MET A O 1
ATOM 568 N N . TRP A 1 72 ? -4.879 14.425 9.315 1.00 92.75 72 TRP A N 1
ATOM 569 C CA . TRP A 1 72 ? -5.259 14.944 8.000 1.00 92.75 72 TRP A CA 1
ATOM 570 C C . TRP A 1 72 ? -4.984 16.449 7.881 1.00 92.75 72 TRP A C 1
ATOM 572 O O . TRP A 1 72 ? -4.374 16.904 6.912 1.00 92.75 72 TRP A O 1
ATOM 582 N N . LYS A 1 73 ? -5.317 17.228 8.917 1.00 93.12 73 LYS A N 1
ATOM 583 C CA . LYS A 1 73 ? -5.049 18.677 8.968 1.00 93.12 73 LYS A CA 1
ATOM 584 C C . LYS A 1 73 ? -3.558 19.024 8.881 1.00 93.12 73 LYS A C 1
ATOM 586 O O . LYS A 1 73 ? -3.216 20.069 8.325 1.00 93.12 73 LYS A O 1
ATOM 591 N N . THR A 1 74 ? -2.656 18.186 9.401 1.00 88.25 74 THR A N 1
ATOM 592 C CA . THR A 1 74 ? -1.208 18.462 9.330 1.00 88.25 74 THR A CA 1
ATOM 593 C C . THR A 1 74 ? -0.627 18.207 7.942 1.00 88.25 74 THR A C 1
ATOM 595 O O . THR A 1 74 ? 0.319 18.899 7.565 1.00 88.25 74 THR A O 1
ATOM 598 N N . THR A 1 75 ? -1.230 17.299 7.165 1.00 83.62 75 THR A N 1
ATOM 599 C CA . THR A 1 75 ? -0.833 17.008 5.774 1.00 83.62 75 THR A CA 1
ATOM 600 C C . THR A 1 75 ? -1.267 18.080 4.769 1.00 83.62 75 THR A C 1
ATOM 602 O O . THR A 1 75 ? -0.730 18.138 3.665 1.00 83.62 75 THR A O 1
ATOM 605 N N . GLN A 1 76 ? -2.196 18.969 5.141 1.00 79.12 76 GLN A N 1
ATOM 606 C CA . GLN A 1 76 ? -2.660 20.028 4.246 1.00 79.12 76 GLN A CA 1
ATOM 607 C C . GLN A 1 76 ? -1.596 21.122 4.028 1.00 79.12 76 GLN A C 1
ATOM 609 O O . GLN A 1 76 ? -0.941 21.551 4.997 1.00 79.12 76 GLN A O 1
ATOM 614 N N . PRO A 1 77 ? -1.483 21.657 2.791 1.00 72.31 77 PRO A N 1
ATOM 615 C CA . PRO A 1 77 ? -0.638 22.808 2.493 1.00 72.31 77 PRO A CA 1
ATOM 616 C C . PRO A 1 77 ? -0.959 23.979 3.422 1.00 72.31 77 PRO A C 1
ATOM 618 O O . PRO A 1 77 ? -2.127 24.244 3.717 1.00 72.31 77 PRO A O 1
ATOM 621 N N . ILE A 1 78 ? 0.072 24.710 3.853 1.00 62.41 78 ILE A N 1
ATOM 622 C CA . ILE A 1 78 ? -0.046 25.838 4.796 1.00 62.41 78 ILE A CA 1
ATOM 623 C C . ILE A 1 78 ? -1.042 26.904 4.294 1.00 62.41 78 ILE A C 1
ATOM 625 O O . ILE A 1 78 ? -1.747 27.508 5.101 1.00 62.41 78 ILE A O 1
ATOM 629 N N . SER A 1 79 ? -1.176 27.082 2.974 1.00 63.44 79 SER A N 1
ATOM 630 C CA . SER A 1 79 ? -2.129 28.009 2.341 1.00 63.44 79 SER A CA 1
ATOM 631 C C . SER A 1 79 ? -3.604 27.689 2.615 1.00 63.44 79 SER A C 1
ATOM 633 O O . SER A 1 79 ? -4.441 28.584 2.561 1.00 63.44 79 SER A O 1
ATOM 635 N N . SER A 1 80 ? -3.928 26.439 2.944 1.00 59.19 80 SER A N 1
ATOM 636 C CA . SER A 1 80 ? -5.306 25.948 3.110 1.00 59.19 80 SER A CA 1
ATOM 637 C C . SER A 1 80 ? -5.863 26.182 4.522 1.00 59.19 80 SER A C 1
ATOM 639 O O . SER A 1 80 ? -7.058 26.031 4.746 1.00 59.19 80 SER A O 1
ATOM 641 N N . ARG A 1 81 ? -5.018 26.569 5.492 1.00 55.88 81 ARG A N 1
ATOM 642 C CA . ARG A 1 81 ? -5.392 26.661 6.920 1.00 55.88 81 ARG A CA 1
ATOM 643 C C . ARG A 1 81 ? -6.051 27.987 7.330 1.00 55.88 81 ARG A C 1
ATOM 645 O O . ARG A 1 81 ? -6.433 28.122 8.486 1.00 55.88 81 ARG A O 1
ATOM 652 N N . LYS A 1 82 ? -6.177 28.970 6.426 1.00 50.34 82 LYS A N 1
ATOM 653 C CA . LYS A 1 82 ? -6.693 30.325 6.732 1.00 50.34 82 LYS A CA 1
ATOM 654 C C . LYS A 1 82 ? -8.187 30.559 6.447 1.00 50.34 82 LYS A C 1
ATOM 656 O O . LYS A 1 82 ? -8.639 31.683 6.624 1.00 50.34 82 LYS A O 1
ATOM 661 N N . LEU A 1 83 ? -8.956 29.554 6.024 1.00 52.34 83 LEU A N 1
ATOM 662 C CA . LEU A 1 83 ? -10.362 29.747 5.612 1.00 52.34 83 LEU A CA 1
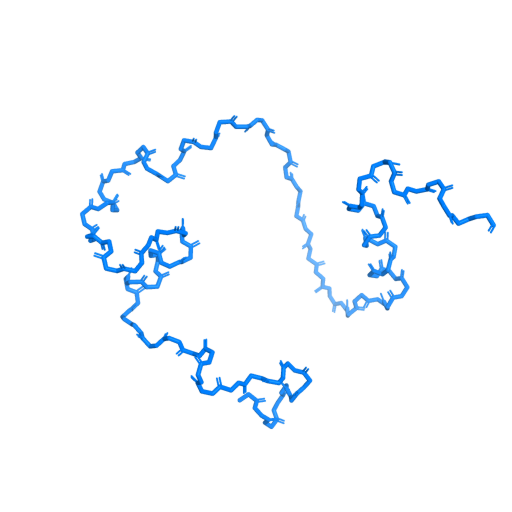ATOM 663 C C . LEU A 1 83 ? -11.418 29.242 6.613 1.00 52.34 83 LEU A C 1
ATOM 665 O O . LEU A 1 83 ? -12.593 29.198 6.272 1.00 52.34 83 LEU A O 1
ATOM 669 N N . GLY A 1 84 ? -11.031 28.888 7.840 1.00 48.72 84 GLY A N 1
ATOM 670 C CA . GLY A 1 84 ? -11.970 28.517 8.905 1.00 48.72 84 GLY A CA 1
ATOM 671 C C . GLY A 1 84 ? -11.919 29.510 10.059 1.00 48.72 84 GLY A C 1
ATOM 672 O O . GLY A 1 84 ? -11.302 29.205 11.078 1.00 48.72 84 GLY A O 1
ATOM 673 N N . GLY A 1 85 ? -12.480 30.702 9.848 1.00 38.72 85 GLY A N 1
ATOM 674 C CA . GLY A 1 85 ? -12.871 31.633 10.912 1.00 38.72 85 GLY A CA 1
ATOM 675 C C . GLY A 1 85 ? -14.345 31.470 11.242 1.00 38.72 85 GLY A C 1
ATOM 676 O O . GLY A 1 85 ? -15.087 31.033 10.333 1.00 38.72 85 GLY A O 1
#

Organism: Solanum tuberosum (NCBI:txid4113)

pLDDT: mean 86.46, std 14.41, range [38.72, 98.38]

Secondary structure (DSSP, 8-state):
-TTT-GGG---GGG-----HHHHHHHHTTPPTT--GGGGG-THHHH---S---------SSPPPHHHHHHHHHHHS-GGGGGS--

Radius of gyration: 19.24 Å; chains: 1; bounding box: 38×44×39 Å